Protein AF-X0YUY8-F1 (afdb_monomer_lite)

InterPro domains:
  IPR025255 Protein of unknown function 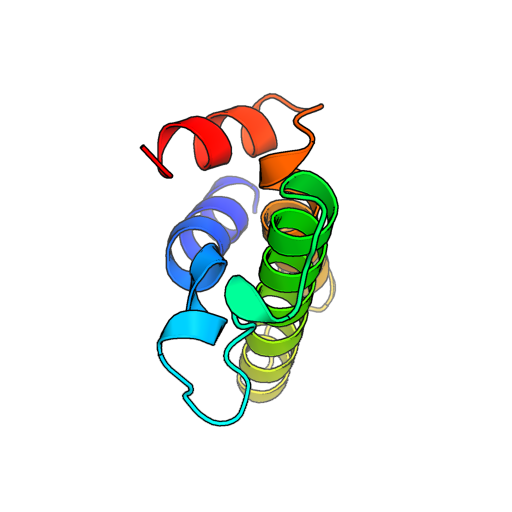DUF4202 [PF13875] (1-73)

Foldseek 3Di:
DLVVLLVLLLVQLQVLVVPVVSNQDPVVDPDPVVSQQSRLQSSLVVSLVVCVVVVHDPVSSVSNSCLSNCLSVDDDPSSVVSVVSVD

Structure (mmCIF, N/CA/C/O backbone):
data_AF-X0YUY8-F1
#
_entry.id   AF-X0YUY8-F1
#
loop_
_atom_site.group_PDB
_atom_site.id
_atom_site.type_symbol
_atom_site.label_atom_id
_atom_site.label_alt_id
_atom_site.label_comp_id
_atom_site.label_asym_id
_atom_site.label_entity_id
_atom_site.label_seq_id
_atom_site.pdbx_PDB_ins_code
_atom_site.Cartn_x
_atom_site.Cartn_y
_atom_site.Cartn_z
_atom_site.occupancy
_atom_site.B_iso_or_equiv
_atom_site.auth_seq_id
_atom_site.auth_comp_id
_atom_site.auth_asym_id
_atom_site.auth_atom_id
_atom_site.pdbx_PDB_model_num
ATOM 1 N N . ASP A 1 1 ? -1.831 11.320 14.914 1.00 55.78 1 ASP A N 1
ATOM 2 C CA . ASP A 1 1 ? -2.189 11.578 13.505 1.00 55.78 1 ASP A CA 1
ATOM 3 C C . ASP A 1 1 ? -1.041 11.384 12.527 1.00 55.78 1 ASP A C 1
ATOM 5 O O . ASP A 1 1 ? -1.003 10.337 11.898 1.00 55.78 1 ASP A O 1
ATOM 9 N N . ALA A 1 2 ? -0.037 12.267 12.435 1.00 57.06 2 ALA A N 1
ATOM 10 C CA . ALA A 1 2 ? 1.031 12.083 11.439 1.00 57.06 2 ALA A CA 1
ATOM 11 C C . ALA A 1 2 ? 2.005 10.911 11.726 1.00 57.06 2 ALA A C 1
ATOM 13 O O . ALA A 1 2 ? 2.452 10.204 10.815 1.00 57.06 2 ALA A O 1
ATOM 14 N N . ASP A 1 3 ? 2.329 10.704 12.999 1.00 80.94 3 ASP A N 1
ATOM 15 C CA . ASP A 1 3 ? 3.305 9.691 13.414 1.00 80.94 3 ASP A CA 1
ATOM 16 C C . ASP A 1 3 ? 2.734 8.274 13.396 1.00 80.94 3 ASP A C 1
ATOM 18 O O . ASP A 1 3 ? 3.464 7.312 13.173 1.00 80.94 3 ASP A O 1
ATOM 22 N N . GLU A 1 4 ? 1.429 8.129 13.616 1.00 87.94 4 GLU A N 1
ATOM 23 C CA . GLU A 1 4 ? 0.768 6.825 13.619 1.00 87.94 4 GLU A CA 1
ATOM 24 C C . GLU A 1 4 ? 0.640 6.273 12.200 1.00 87.94 4 GLU A C 1
ATOM 26 O O . GLU A 1 4 ? 1.089 5.157 11.942 1.00 87.94 4 GLU A O 1
ATOM 31 N N . ALA A 1 5 ? 0.164 7.091 11.256 1.00 90.19 5 ALA A N 1
ATOM 32 C CA . ALA A 1 5 ? 0.115 6.720 9.845 1.00 90.19 5 ALA A CA 1
ATOM 33 C C . ALA A 1 5 ? 1.499 6.321 9.309 1.00 90.19 5 ALA A C 1
ATOM 35 O O . ALA A 1 5 ? 1.633 5.343 8.581 1.00 90.19 5 ALA A O 1
ATOM 36 N N . LEU A 1 6 ? 2.552 7.044 9.711 1.00 86.69 6 LEU A N 1
ATOM 37 C CA . LEU A 1 6 ? 3.918 6.749 9.283 1.00 86.69 6 LEU A CA 1
ATOM 38 C C . LEU A 1 6 ? 4.425 5.413 9.837 1.00 86.69 6 LEU A C 1
ATOM 40 O O . LEU A 1 6 ? 5.048 4.655 9.101 1.00 86.69 6 LEU A O 1
ATOM 44 N N . LYS A 1 7 ? 4.135 5.102 11.106 1.00 90.12 7 LYS A N 1
ATOM 45 C CA . LYS A 1 7 ? 4.490 3.811 11.716 1.00 90.12 7 LYS A CA 1
ATOM 46 C C . LYS A 1 7 ? 3.756 2.656 11.042 1.00 90.12 7 LYS A C 1
ATOM 48 O O . LYS A 1 7 ? 4.382 1.652 10.718 1.00 90.12 7 LYS A O 1
ATOM 53 N N . ILE A 1 8 ? 2.452 2.807 10.802 1.00 92.44 8 ILE A N 1
ATOM 54 C CA . ILE A 1 8 ? 1.652 1.786 10.117 1.00 92.44 8 ILE A CA 1
ATOM 55 C C . ILE A 1 8 ? 2.173 1.587 8.689 1.00 92.44 8 ILE A C 1
ATOM 57 O O . ILE A 1 8 ? 2.399 0.452 8.278 1.00 92.44 8 ILE A O 1
ATOM 61 N N . ALA A 1 9 ? 2.431 2.672 7.956 1.00 91.31 9 ALA A N 1
ATOM 62 C CA . ALA A 1 9 ? 2.985 2.604 6.610 1.00 91.31 9 ALA A CA 1
ATOM 63 C C . ALA A 1 9 ? 4.369 1.939 6.592 1.00 91.31 9 ALA A C 1
ATOM 65 O O . ALA A 1 9 ? 4.605 1.070 5.763 1.00 91.31 9 ALA A O 1
ATOM 66 N N . ALA A 1 10 ? 5.259 2.265 7.533 1.00 89.25 10 ALA A N 1
ATOM 67 C CA . ALA A 1 10 ? 6.578 1.640 7.621 1.00 89.25 10 ALA A CA 1
ATOM 68 C C . ALA A 1 10 ? 6.490 0.123 7.866 1.00 89.25 10 ALA A C 1
ATOM 70 O O . ALA A 1 10 ? 7.247 -0.633 7.269 1.00 89.25 10 ALA A O 1
ATOM 71 N N . LEU A 1 11 ? 5.535 -0.337 8.679 1.00 90.75 11 LEU A N 1
ATOM 72 C CA . LEU A 1 11 ? 5.298 -1.768 8.904 1.00 90.75 11 LEU A CA 1
ATOM 73 C C . LEU A 1 11 ? 4.620 -2.461 7.710 1.00 90.75 11 LEU A C 1
ATOM 75 O O . LEU A 1 11 ? 4.827 -3.652 7.490 1.00 90.75 11 LEU A O 1
ATOM 79 N N . GLY A 1 12 ? 3.775 -1.735 6.975 1.00 91.25 12 GLY A N 1
ATOM 80 C CA . GLY A 1 12 ? 2.904 -2.283 5.936 1.00 91.25 12 GLY A CA 1
ATOM 81 C C . GLY A 1 12 ? 3.395 -2.116 4.499 1.00 91.25 12 GLY A C 1
ATOM 82 O O . GLY A 1 12 ? 2.838 -2.766 3.620 1.00 91.25 12 GLY A O 1
ATOM 83 N N . HIS A 1 13 ? 4.406 -1.283 4.231 1.00 90.62 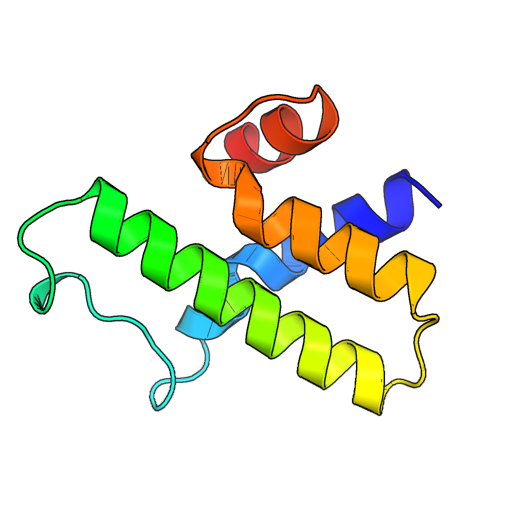13 HIS A N 1
ATOM 84 C CA . HIS A 1 13 ? 4.781 -0.913 2.857 1.00 90.62 13 HIS A CA 1
ATOM 85 C C . HIS A 1 13 ? 5.190 -2.098 1.976 1.00 90.62 13 HIS A C 1
ATOM 87 O O . HIS A 1 13 ? 5.016 -2.042 0.763 1.00 90.62 13 HIS A O 1
ATOM 93 N N . ASP A 1 14 ? 5.632 -3.188 2.600 1.00 91.81 14 ASP A N 1
ATOM 94 C CA . ASP A 1 14 ? 6.120 -4.401 1.950 1.00 91.81 14 ASP A CA 1
ATOM 95 C C . ASP A 1 14 ? 5.221 -5.631 2.204 1.00 91.81 14 ASP A C 1
ATOM 97 O O . ASP A 1 14 ? 5.585 -6.764 1.873 1.00 91.81 14 ASP A O 1
ATOM 101 N N . ILE A 1 15 ? 4.028 -5.442 2.788 1.00 94.75 15 ILE A N 1
ATOM 102 C CA . ILE A 1 15 ? 3.154 -6.536 3.257 1.00 94.75 15 ILE A CA 1
ATOM 103 C C . ILE A 1 15 ? 2.776 -7.533 2.156 1.00 94.75 15 ILE A C 1
ATOM 105 O O . ILE A 1 15 ? 2.576 -8.723 2.415 1.00 94.75 15 ILE A O 1
ATOM 109 N N . GLU A 1 16 ? 2.715 -7.070 0.911 1.00 95.50 16 GLU A N 1
ATOM 110 C CA . GLU A 1 16 ? 2.407 -7.902 -0.245 1.00 95.50 16 GLU A CA 1
ATOM 111 C C . GLU A 1 16 ? 3.405 -9.054 -0.434 1.00 95.50 16 GLU A C 1
ATOM 113 O O . GLU A 1 16 ? 3.021 -10.153 -0.843 1.00 95.50 16 GLU A O 1
ATOM 118 N N . ARG A 1 17 ? 4.667 -8.852 -0.026 1.00 93.44 17 ARG A N 1
ATOM 119 C CA . ARG A 1 17 ? 5.739 -9.851 -0.131 1.00 93.44 17 ARG A CA 1
ATOM 120 C C . ARG A 1 17 ? 5.497 -11.078 0.739 1.00 93.44 17 ARG A C 1
ATOM 122 O O . ARG A 1 17 ? 6.006 -12.150 0.408 1.00 93.44 17 ARG A O 1
ATOM 129 N N . ALA A 1 18 ? 4.734 -10.927 1.822 1.00 94.56 18 ALA A N 1
ATOM 130 C CA . ALA A 1 18 ? 4.380 -12.005 2.740 1.00 94.56 18 ALA A CA 1
ATOM 131 C C . ALA A 1 18 ? 3.196 -12.858 2.243 1.00 94.56 18 ALA A C 1
ATOM 133 O O . ALA A 1 18 ? 2.928 -13.925 2.796 1.00 94.56 18 ALA A O 1
ATOM 134 N N . ILE A 1 19 ? 2.483 -12.420 1.198 1.00 94.81 19 ILE A N 1
ATOM 135 C CA . ILE A 1 19 ? 1.283 -13.086 0.681 1.00 94.81 19 ILE A CA 1
ATOM 136 C C . ILE A 1 19 ? 1.581 -13.611 -0.726 1.00 94.81 19 ILE A C 1
ATOM 138 O O . ILE A 1 19 ? 1.341 -12.930 -1.718 1.00 94.81 19 ILE A O 1
ATOM 142 N N . GLU A 1 20 ? 2.047 -14.859 -0.837 1.00 93.31 20 GLU A N 1
ATOM 143 C CA . GLU A 1 20 ? 2.516 -15.450 -2.110 1.00 93.31 20 GLU A CA 1
ATOM 144 C C . GLU A 1 20 ? 1.512 -15.317 -3.271 1.00 93.31 20 GLU A C 1
ATOM 146 O O . GLU A 1 20 ? 1.902 -15.115 -4.418 1.00 93.31 20 GLU A O 1
ATOM 151 N N . LYS A 1 21 ? 0.204 -15.380 -2.982 1.00 95.31 21 LYS A N 1
ATOM 152 C CA . LYS A 1 21 ? -0.860 -15.228 -3.991 1.00 95.31 21 LYS A CA 1
ATOM 153 C C . LYS A 1 21 ? -1.025 -13.801 -4.516 1.00 95.31 21 LYS A C 1
ATOM 155 O O . LYS A 1 21 ? -1.556 -13.629 -5.606 1.00 95.31 21 LYS A O 1
ATOM 160 N N . ARG A 1 22 ? -0.638 -12.797 -3.729 1.00 94.25 22 ARG A N 1
ATOM 161 C CA . ARG A 1 22 ? -0.714 -11.380 -4.103 1.00 94.25 22 ARG A CA 1
ATOM 162 C C . ARG A 1 22 ? 0.642 -10.825 -4.512 1.00 94.25 22 ARG A C 1
ATOM 164 O O . ARG A 1 22 ? 0.659 -9.785 -5.150 1.00 94.25 22 ARG A O 1
ATOM 171 N N . LYS A 1 23 ? 1.738 -11.521 -4.205 1.00 95.44 23 LYS A N 1
ATOM 172 C CA . LYS A 1 23 ? 3.102 -11.064 -4.449 1.00 95.44 23 LYS A CA 1
ATOM 173 C C . LYS A 1 23 ? 3.351 -10.650 -5.904 1.00 95.44 23 LYS A C 1
ATOM 175 O O . LYS A 1 23 ? 3.294 -11.483 -6.814 1.00 95.44 23 LYS A O 1
ATOM 180 N N . VAL A 1 24 ? 3.722 -9.393 -6.114 1.00 95.06 24 VAL A N 1
ATOM 181 C CA . VAL A 1 24 ? 4.156 -8.843 -7.398 1.00 95.06 24 VAL A CA 1
ATOM 182 C C . VAL A 1 24 ? 5.548 -9.383 -7.717 1.00 95.06 24 VAL A C 1
ATOM 184 O O . VAL A 1 24 ? 6.501 -9.226 -6.953 1.00 95.06 24 VAL A O 1
ATOM 187 N N . LYS A 1 25 ? 5.702 -10.042 -8.869 1.00 94.44 25 LYS A N 1
ATOM 188 C CA . LYS A 1 25 ? 6.968 -10.691 -9.232 1.00 94.44 25 LYS A CA 1
ATOM 189 C C . LYS A 1 25 ? 7.763 -9.804 -10.177 1.00 94.44 25 LYS A C 1
ATOM 191 O O . LYS A 1 25 ? 7.331 -9.512 -11.286 1.00 94.44 25 LYS A O 1
ATOM 196 N N . ARG A 1 26 ? 8.994 -9.461 -9.783 1.00 91.25 26 ARG A N 1
ATOM 197 C CA . ARG A 1 26 ? 9.932 -8.660 -10.593 1.00 91.25 26 ARG A CA 1
ATOM 198 C C . ARG A 1 26 ? 10.107 -9.177 -12.026 1.00 91.25 26 ARG A C 1
ATOM 200 O O . ARG A 1 26 ? 10.283 -8.369 -12.934 1.00 91.25 26 ARG A O 1
ATOM 207 N N . LYS A 1 27 ? 10.060 -10.497 -12.231 1.00 94.12 27 LYS A N 1
ATOM 208 C CA . LYS A 1 27 ? 10.222 -11.142 -13.547 1.00 94.12 27 LYS A CA 1
ATOM 209 C C . LYS A 1 27 ? 9.105 -10.813 -14.548 1.00 94.12 27 LYS A C 1
ATOM 211 O O . LYS A 1 27 ? 9.329 -10.940 -15.745 1.00 94.12 27 LYS A O 1
ATOM 216 N N . ASP A 1 28 ? 7.944 -10.369 -14.067 1.00 94.88 28 ASP A N 1
ATOM 217 C CA . ASP A 1 28 ? 6.784 -10.056 -14.910 1.00 94.88 28 ASP A CA 1
ATOM 218 C C . ASP A 1 28 ? 6.862 -8.627 -15.492 1.00 94.88 28 ASP A C 1
ATOM 220 O O . ASP A 1 28 ? 6.033 -8.229 -16.309 1.00 94.88 28 ASP A O 1
ATOM 224 N N . TYR A 1 29 ? 7.886 -7.851 -15.115 1.00 94.25 29 TYR A N 1
ATOM 225 C CA . TYR A 1 29 ? 8.070 -6.458 -15.520 1.00 94.25 29 TYR A CA 1
ATOM 226 C C . TYR A 1 29 ? 9.401 -6.268 -16.251 1.00 94.25 29 TYR A C 1
ATOM 228 O O . TYR A 1 29 ? 10.452 -6.730 -15.811 1.00 94.25 29 TYR A O 1
ATOM 236 N N . LYS A 1 30 ? 9.382 -5.529 -17.364 1.00 91.31 30 LYS A N 1
ATOM 237 C CA . LYS A 1 30 ? 10.611 -5.118 -18.072 1.00 91.31 30 LYS A CA 1
ATOM 238 C C . LYS A 1 30 ? 11.248 -3.874 -17.451 1.00 91.31 30 LYS A C 1
ATOM 240 O O . LYS A 1 30 ? 12.466 -3.748 -17.429 1.00 91.31 30 LYS A O 1
ATOM 245 N N . ASP A 1 31 ? 10.406 -2.991 -16.934 1.00 93.31 31 ASP A N 1
ATOM 246 C CA . ASP A 1 31 ? 10.761 -1.699 -16.358 1.00 93.31 31 ASP A CA 1
ATOM 247 C C . ASP A 1 31 ? 10.750 -1.797 -14.827 1.00 93.31 31 ASP A C 1
ATOM 249 O O . ASP A 1 31 ? 9.782 -2.285 -14.233 1.00 93.31 31 ASP A O 1
ATOM 253 N N . TYR A 1 32 ? 11.849 -1.369 -14.206 1.00 87.31 32 TYR A N 1
ATOM 254 C CA . TYR A 1 32 ? 12.020 -1.430 -12.761 1.00 87.31 32 TYR A CA 1
ATOM 255 C C . TYR A 1 32 ? 11.060 -0.4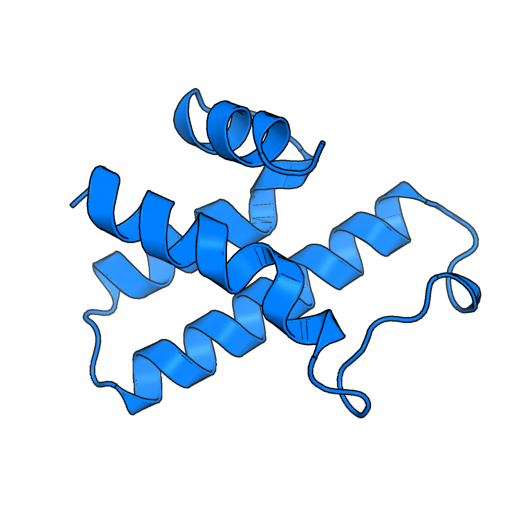92 -12.026 1.00 87.31 32 TYR A C 1
ATOM 257 O O . TYR A 1 32 ? 10.471 -0.892 -11.026 1.00 87.31 32 TYR A O 1
ATOM 265 N N . ASP A 1 33 ? 10.818 0.704 -12.554 1.00 87.44 33 ASP A N 1
ATOM 266 C CA . ASP A 1 33 ? 9.929 1.673 -11.921 1.00 87.44 33 ASP A CA 1
ATOM 267 C C . ASP A 1 33 ? 8.472 1.228 -12.030 1.00 87.44 33 ASP A C 1
ATOM 269 O O . ASP A 1 33 ? 7.689 1.409 -11.098 1.00 87.44 33 ASP A O 1
ATOM 273 N N . LYS A 1 34 ? 8.092 0.551 -13.123 1.00 89.62 34 LYS A N 1
ATOM 274 C CA . LYS A 1 34 ? 6.766 -0.088 -13.212 1.00 89.62 34 LYS A CA 1
ATOM 275 C C . LYS A 1 34 ? 6.596 -1.205 -12.190 1.00 89.62 34 LYS A C 1
ATOM 277 O O . LYS A 1 34 ? 5.519 -1.319 -11.611 1.00 89.62 34 LYS A O 1
ATOM 282 N N . PHE A 1 35 ? 7.641 -2.001 -11.958 1.00 91.81 35 PHE A N 1
ATOM 283 C CA . PHE A 1 35 ? 7.625 -3.027 -10.917 1.00 91.81 35 PHE A CA 1
ATOM 284 C C . PHE A 1 35 ? 7.434 -2.407 -9.528 1.00 91.81 35 PHE A C 1
ATOM 286 O O . PHE A 1 35 ? 6.510 -2.804 -8.823 1.00 91.81 35 PHE A O 1
ATOM 293 N N . LYS A 1 36 ? 8.244 -1.404 -9.168 1.00 88.56 36 LYS A N 1
ATOM 294 C CA . LYS A 1 36 ? 8.145 -0.716 -7.871 1.00 88.56 36 LYS A CA 1
ATOM 295 C C . LYS A 1 36 ? 6.783 -0.053 -7.672 1.00 88.56 36 LYS A C 1
ATOM 297 O O . LYS A 1 36 ? 6.160 -0.216 -6.630 1.00 88.56 36 LYS A O 1
ATOM 302 N N . ASN A 1 37 ? 6.251 0.587 -8.715 1.00 90.56 37 ASN A N 1
ATOM 303 C CA . ASN A 1 37 ? 4.904 1.152 -8.684 1.00 90.56 37 ASN A CA 1
ATOM 304 C C . ASN A 1 37 ? 3.819 0.084 -8.487 1.00 90.56 37 ASN A C 1
ATOM 306 O O . ASN A 1 37 ? 2.863 0.325 -7.755 1.00 90.56 37 ASN A O 1
ATOM 310 N N . ALA A 1 38 ? 3.912 -1.074 -9.141 1.00 93.31 38 ALA A N 1
ATOM 311 C CA . ALA A 1 38 ? 2.926 -2.140 -8.959 1.00 93.31 38 ALA A CA 1
ATOM 312 C C . ALA A 1 38 ? 3.001 -2.751 -7.551 1.00 93.31 38 ALA A C 1
ATOM 314 O O . ALA A 1 38 ? 1.972 -2.974 -6.919 1.00 93.31 38 ALA A O 1
ATOM 315 N N . HIS A 1 39 ? 4.218 -2.963 -7.053 1.00 93.19 39 HIS A N 1
ATOM 316 C CA . HIS A 1 39 ? 4.492 -3.440 -5.703 1.00 93.19 39 HIS A CA 1
ATOM 317 C C . HIS A 1 39 ? 3.907 -2.492 -4.637 1.00 93.19 39 HIS A C 1
ATOM 319 O O . HIS A 1 39 ? 3.068 -2.910 -3.840 1.00 93.19 39 HIS A O 1
ATOM 325 N N . ALA A 1 40 ? 4.244 -1.200 -4.698 1.00 91.31 40 ALA A N 1
ATOM 326 C CA . ALA A 1 40 ? 3.762 -0.199 -3.748 1.00 91.31 40 ALA A CA 1
ATOM 327 C C . ALA A 1 40 ? 2.230 -0.050 -3.766 1.00 91.31 40 ALA A C 1
ATOM 329 O O . ALA A 1 40 ? 1.608 0.105 -2.717 1.00 91.31 40 ALA A O 1
ATOM 330 N N . LEU A 1 41 ? 1.594 -0.128 -4.946 1.00 94.69 41 LEU A N 1
ATOM 331 C CA . LEU A 1 41 ? 0.128 -0.112 -5.041 1.00 94.69 41 LEU A CA 1
ATOM 332 C C . LEU A 1 41 ? -0.494 -1.311 -4.328 1.00 94.69 41 LEU A C 1
ATOM 334 O O . LEU A 1 41 ? -1.408 -1.142 -3.530 1.00 94.69 41 LEU A O 1
ATOM 338 N N . ASN A 1 42 ? 0.010 -2.511 -4.608 1.00 96.31 42 ASN A N 1
ATOM 339 C CA . ASN A 1 42 ? -0.551 -3.737 -4.061 1.00 96.31 42 ASN A CA 1
ATOM 340 C C . ASN A 1 42 ? -0.395 -3.800 -2.534 1.00 96.31 42 ASN A C 1
ATOM 342 O O . ASN A 1 42 ? -1.341 -4.164 -1.838 1.00 96.31 42 ASN A O 1
ATOM 346 N N . SER A 1 43 ? 0.755 -3.376 -1.996 1.00 95.06 43 SER A N 1
ATOM 347 C CA . SER A 1 43 ? 0.935 -3.226 -0.547 1.00 95.06 43 SER A CA 1
ATOM 348 C C . SER A 1 43 ? -0.058 -2.229 0.052 1.00 95.06 43 SER A C 1
ATOM 350 O O . SER A 1 43 ? -0.697 -2.542 1.055 1.00 95.06 43 SER A O 1
ATOM 352 N N . ALA A 1 44 ? -0.252 -1.066 -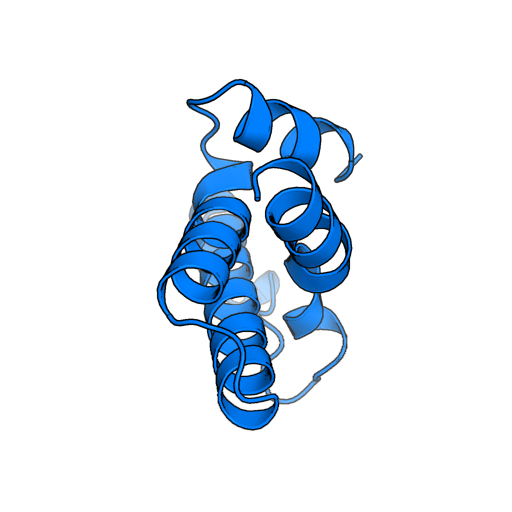0.581 1.00 95.44 44 ALA A N 1
ATOM 353 C CA . ALA A 1 44 ? -1.200 -0.058 -0.106 1.00 95.44 44 ALA A CA 1
ATOM 354 C C . ALA A 1 44 ? -2.647 -0.587 -0.091 1.00 95.44 44 ALA A C 1
ATOM 356 O O . ALA A 1 44 ? -3.375 -0.374 0.879 1.00 95.44 44 ALA A O 1
ATOM 357 N N . GLU A 1 45 ? -3.057 -1.322 -1.129 1.00 96.75 45 GLU A N 1
ATOM 358 C CA . GLU A 1 45 ? -4.376 -1.961 -1.207 1.00 96.75 45 GLU A CA 1
ATOM 359 C C . GLU A 1 45 ? -4.576 -3.011 -0.104 1.00 96.75 45 GLU A C 1
ATOM 361 O O . GLU A 1 45 ? -5.605 -3.004 0.574 1.00 96.75 45 GLU A O 1
ATOM 366 N N . ILE A 1 46 ? -3.580 -3.871 0.139 1.00 97.12 46 ILE A N 1
ATOM 367 C CA . ILE A 1 46 ? -3.623 -4.872 1.218 1.00 97.12 46 ILE A CA 1
ATOM 368 C C . ILE A 1 46 ? -3.732 -4.195 2.587 1.00 97.12 46 ILE A C 1
ATOM 370 O O . ILE A 1 46 ? -4.558 -4.598 3.410 1.00 97.12 46 ILE A O 1
ATOM 374 N N . SER A 1 47 ? -2.923 -3.163 2.840 1.00 95.94 47 SER A N 1
ATOM 375 C CA . SER A 1 47 ? -2.975 -2.403 4.090 1.00 95.94 47 SER A CA 1
ATOM 376 C C . SER A 1 47 ? -4.344 -1.758 4.293 1.00 95.94 47 SER A C 1
ATOM 378 O O . SER A 1 47 ? -4.917 -1.883 5.374 1.00 95.94 47 SER A O 1
ATOM 380 N N . LEU A 1 48 ? -4.921 -1.155 3.250 1.00 95.56 48 LEU A N 1
ATOM 381 C CA . LEU A 1 48 ? -6.251 -0.551 3.309 1.00 95.56 48 LEU A CA 1
ATOM 382 C C . LEU A 1 48 ? -7.345 -1.588 3.612 1.00 95.56 48 LEU A C 1
ATOM 384 O O . LEU A 1 48 ? -8.239 -1.329 4.420 1.00 95.56 48 LEU A O 1
ATOM 388 N N . GLU A 1 49 ? -7.279 -2.777 3.009 1.00 96.69 49 GLU A N 1
ATOM 389 C CA . GLU A 1 49 ? -8.201 -3.880 3.308 1.00 96.69 49 GLU A CA 1
ATOM 390 C C . GLU A 1 49 ? -8.118 -4.328 4.775 1.00 96.69 49 GLU A C 1
ATOM 392 O O . GLU A 1 49 ? -9.150 -4.569 5.406 1.00 96.69 49 GLU A O 1
ATOM 397 N N . ILE A 1 50 ? -6.908 -4.435 5.333 1.00 96.00 50 ILE A N 1
ATOM 398 C CA . ILE A 1 50 ? -6.694 -4.801 6.741 1.00 96.00 50 ILE A CA 1
ATOM 399 C C . ILE A 1 50 ? -7.236 -3.710 7.666 1.00 96.00 50 ILE A C 1
ATOM 401 O O . ILE A 1 50 ? -7.991 -4.008 8.589 1.00 96.00 50 ILE A O 1
ATOM 405 N N . MET A 1 51 ? -6.914 -2.446 7.394 1.00 95.38 51 MET A N 1
ATOM 406 C CA . MET A 1 51 ? -7.352 -1.306 8.203 1.00 95.38 51 MET A CA 1
ATOM 407 C C . MET A 1 51 ? -8.879 -1.178 8.238 1.00 95.38 51 MET A C 1
ATOM 409 O O . MET A 1 51 ? -9.447 -0.965 9.309 1.00 95.38 51 MET A O 1
ATOM 413 N N . LYS A 1 52 ? -9.556 -1.419 7.106 1.00 94.94 52 LYS A N 1
ATOM 414 C CA . LYS A 1 52 ? -11.025 -1.488 7.041 1.00 94.94 52 LYS A CA 1
ATOM 415 C C . LYS A 1 52 ? -11.592 -2.598 7.928 1.00 94.94 52 LYS A C 1
ATOM 417 O O . LYS A 1 52 ? -12.556 -2.363 8.646 1.00 94.94 52 LYS A O 1
ATOM 422 N N . LYS A 1 53 ? -10.986 -3.791 7.927 1.00 96.56 53 LYS A N 1
ATOM 423 C CA . LYS A 1 53 ? -11.408 -4.904 8.805 1.00 96.56 53 LYS A CA 1
ATOM 424 C C . LYS A 1 53 ? -11.190 -4.602 10.288 1.00 96.56 53 LYS A C 1
ATOM 426 O O . LYS A 1 53 ? -11.933 -5.108 11.122 1.00 96.56 53 LYS A O 1
ATOM 431 N N . CYS A 1 54 ? -10.199 -3.776 10.604 1.00 96.12 54 CYS A N 1
ATOM 432 C CA . CYS A 1 54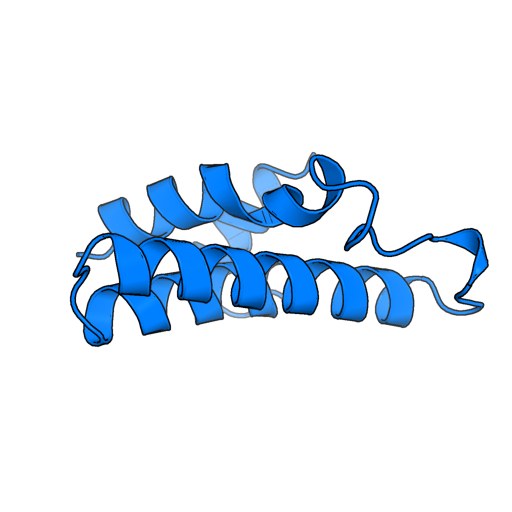 ? -9.918 -3.312 11.959 1.00 96.12 54 CYS A CA 1
ATOM 433 C C . CYS A 1 54 ? -10.759 -2.090 12.379 1.00 96.12 54 CYS A C 1
ATOM 435 O O . CYS A 1 54 ? -10.544 -1.577 13.473 1.00 96.12 54 CYS A O 1
ATOM 437 N N . ASN A 1 55 ? -11.701 -1.622 11.546 1.00 95.75 55 ASN A N 1
ATOM 438 C CA . ASN A 1 55 ? -12.499 -0.408 11.775 1.00 95.75 55 ASN A CA 1
ATOM 439 C C . ASN A 1 55 ? -11.649 0.851 12.032 1.00 95.75 55 ASN A C 1
ATOM 441 O O . ASN A 1 55 ? -12.042 1.729 12.800 1.00 95.75 55 ASN A O 1
ATOM 445 N N . VAL A 1 56 ? -10.477 0.941 11.398 1.00 94.31 56 VAL A N 1
ATOM 446 C CA . VAL A 1 56 ? -9.665 2.163 11.425 1.00 94.31 56 VAL A CA 1
ATOM 447 C C . VAL A 1 56 ? -10.412 3.280 10.690 1.00 94.31 56 VAL A C 1
ATOM 449 O O . VAL A 1 56 ? -11.119 3.019 9.714 1.00 94.31 56 VAL A O 1
ATOM 452 N N . SER A 1 57 ? -10.266 4.525 11.153 1.00 94.94 57 SER A N 1
ATOM 453 C CA . SER A 1 57 ? -10.904 5.677 10.515 1.00 94.94 57 SER A CA 1
ATOM 454 C C . SER A 1 57 ? -10.464 5.823 9.056 1.00 94.94 57 SER A C 1
ATOM 456 O O . SER A 1 57 ? -9.308 5.572 8.709 1.00 94.94 57 SER A O 1
ATOM 458 N N . THR A 1 58 ? -11.390 6.261 8.199 1.00 92.69 58 THR A N 1
ATOM 459 C CA . THR A 1 58 ? -11.114 6.498 6.774 1.00 92.69 58 THR A CA 1
ATOM 460 C C . THR A 1 58 ? -9.958 7.476 6.582 1.00 92.69 58 THR A C 1
ATOM 462 O O . THR A 1 58 ? -9.086 7.220 5.767 1.00 92.69 58 THR A O 1
ATOM 465 N N . GLU A 1 59 ? -9.897 8.538 7.391 1.00 92.94 59 GLU A N 1
ATOM 466 C CA . GLU A 1 59 ? -8.821 9.535 7.341 1.00 92.94 59 GLU A CA 1
ATOM 467 C C . GLU A 1 59 ? -7.437 8.909 7.574 1.00 92.94 59 GLU A C 1
ATOM 469 O O . GLU A 1 59 ? -6.532 9.092 6.764 1.00 92.94 59 GLU A O 1
ATOM 474 N N . LEU A 1 60 ? -7.280 8.096 8.626 1.00 93.00 60 LEU A N 1
ATOM 475 C CA . LEU A 1 60 ? -6.009 7.428 8.915 1.00 93.00 60 LEU A CA 1
ATOM 476 C C . LEU A 1 60 ? -5.668 6.369 7.854 1.00 93.00 60 LEU A C 1
ATOM 478 O O . LEU A 1 60 ? -4.503 6.200 7.494 1.00 93.00 60 LEU A O 1
ATOM 482 N N . ALA A 1 61 ? -6.671 5.652 7.345 1.00 93.94 61 ALA A N 1
ATOM 483 C CA . ALA A 1 61 ? -6.488 4.650 6.301 1.00 93.94 61 ALA A CA 1
ATOM 484 C C . ALA A 1 61 ? -6.047 5.261 4.965 1.00 93.94 61 ALA A C 1
ATOM 486 O O . ALA A 1 61 ? -5.139 4.730 4.321 1.00 93.94 61 ALA A O 1
ATOM 487 N N . ASP A 1 62 ? -6.632 6.395 4.586 1.00 91.81 62 ASP A N 1
ATOM 488 C CA . ASP A 1 62 ? -6.252 7.135 3.388 1.00 91.81 62 ASP A CA 1
ATOM 489 C C . ASP A 1 62 ? -4.838 7.715 3.534 1.00 91.81 62 ASP A C 1
ATOM 491 O O . ASP A 1 62 ? -4.042 7.628 2.596 1.00 91.81 62 ASP A O 1
ATOM 495 N N . ASP A 1 63 ? -4.475 8.224 4.714 1.00 91.69 63 ASP A N 1
ATOM 496 C CA . ASP A 1 63 ? -3.120 8.707 5.012 1.00 91.69 63 ASP A CA 1
ATOM 497 C C . ASP A 1 63 ? -2.065 7.596 4.855 1.00 91.69 63 ASP A C 1
ATOM 499 O O . ASP A 1 63 ? -1.038 7.785 4.194 1.00 91.69 63 ASP A O 1
ATOM 503 N N . VAL A 1 64 ? -2.321 6.409 5.418 1.00 92.44 64 VAL A N 1
ATOM 504 C CA . VAL A 1 64 ? -1.438 5.237 5.275 1.00 92.44 64 VAL A CA 1
ATOM 505 C C . VAL A 1 64 ? -1.340 4.798 3.816 1.00 92.44 64 VAL A C 1
ATOM 507 O O . VAL A 1 64 ? -0.235 4.542 3.331 1.00 92.44 64 VAL A O 1
ATOM 510 N N . PHE A 1 65 ? -2.467 4.745 3.101 1.00 93.31 65 PHE A N 1
ATOM 511 C CA . PHE A 1 65 ? -2.492 4.384 1.686 1.00 93.31 65 PHE A CA 1
ATOM 512 C C . PHE A 1 65 ? -1.606 5.321 0.860 1.00 93.31 65 PHE A C 1
ATOM 514 O O . PHE A 1 65 ? -0.783 4.848 0.079 1.00 93.31 65 PHE A O 1
ATOM 521 N N . HIS A 1 66 ? -1.712 6.639 1.058 1.00 90.06 66 HIS A N 1
ATOM 522 C CA . HIS A 1 66 ? -0.882 7.611 0.344 1.00 90.06 66 HIS A CA 1
ATOM 523 C C . HIS A 1 66 ? 0.606 7.457 0.677 1.00 90.06 66 HIS A C 1
ATOM 525 O O . HIS A 1 66 ? 1.448 7.519 -0.222 1.00 90.06 66 HIS A O 1
ATOM 531 N N . LEU A 1 67 ? 0.946 7.219 1.947 1.00 89.56 67 LEU A N 1
ATOM 532 C CA . LEU A 1 67 ? 2.334 7.011 2.360 1.00 89.56 67 LEU A CA 1
ATOM 533 C C . LEU A 1 67 ? 2.944 5.775 1.688 1.00 89.56 67 LEU A C 1
ATOM 535 O O . LEU A 1 67 ? 4.033 5.877 1.128 1.00 89.56 67 LEU A O 1
ATOM 539 N N . ILE A 1 68 ? 2.235 4.642 1.670 1.00 89.31 68 ILE A N 1
ATOM 540 C CA . ILE A 1 68 ? 2.709 3.424 0.997 1.00 89.31 68 ILE A CA 1
ATOM 541 C C . ILE A 1 68 ? 2.689 3.597 -0.526 1.00 89.31 68 ILE A C 1
ATOM 543 O O . ILE A 1 68 ? 3.617 3.180 -1.203 1.00 89.31 68 ILE A O 1
ATOM 547 N N . ARG A 1 69 ? 1.683 4.244 -1.111 1.00 84.81 69 ARG A N 1
ATOM 548 C CA . ARG A 1 69 ? 1.589 4.369 -2.571 1.00 84.81 69 ARG A CA 1
ATOM 549 C C . ARG A 1 69 ? 2.717 5.209 -3.171 1.00 84.81 69 ARG A C 1
ATOM 551 O O . ARG A 1 69 ? 3.174 4.900 -4.270 1.00 84.81 69 ARG A O 1
ATOM 558 N N . PHE A 1 70 ? 3.128 6.269 -2.476 1.00 78.19 70 PHE A N 1
ATOM 559 C CA . PHE A 1 70 ? 4.006 7.301 -3.030 1.00 78.19 70 PHE A CA 1
ATOM 560 C C . PHE A 1 70 ? 5.414 7.342 -2.415 1.00 78.19 70 PHE A C 1
ATOM 562 O O . PHE A 1 70 ? 6.207 8.187 -2.835 1.00 78.19 70 PHE A O 1
ATOM 569 N N . HIS A 1 71 ? 5.769 6.444 -1.476 1.00 70.44 71 HIS A N 1
ATOM 570 C CA . HIS A 1 71 ? 7.129 6.388 -0.891 1.00 70.44 71 HIS A CA 1
ATOM 571 C C . HIS A 1 71 ? 8.249 6.235 -1.929 1.00 70.44 71 HIS A C 1
ATOM 573 O O . HIS A 1 71 ? 9.341 6.764 -1.730 1.00 70.44 71 HIS A O 1
ATOM 579 N N . GLU A 1 72 ? 7.945 5.624 -3.072 1.00 54.62 72 GLU A N 1
ATOM 580 C CA . GLU A 1 72 ? 8.866 5.423 -4.195 1.00 54.62 72 GLU A CA 1
ATOM 581 C C . GLU A 1 72 ? 9.122 6.682 -5.037 1.00 54.62 72 GLU A C 1
ATOM 583 O O . GLU A 1 72 ? 10.243 6.927 -5.484 1.00 54.62 72 GLU A O 1
ATOM 588 N N . THR A 1 73 ? 8.102 7.518 -5.251 1.00 55.44 73 THR A N 1
ATOM 589 C CA . THR A 1 73 ? 8.214 8.740 -6.068 1.00 55.44 73 THR A CA 1
ATOM 590 C C . THR A 1 73 ? 8.786 9.927 -5.293 1.00 55.44 73 THR A C 1
ATOM 592 O O . THR A 1 73 ? 9.215 10.910 -5.898 1.00 55.44 73 THR A O 1
ATOM 595 N N . GLY A 1 74 ? 8.818 9.854 -3.957 1.00 54.19 74 GLY A N 1
ATOM 596 C CA . GLY A 1 74 ? 9.143 11.007 -3.120 1.00 54.19 74 GLY A CA 1
ATOM 597 C C . GLY A 1 74 ? 8.094 12.122 -3.249 1.00 54.19 74 GLY A C 1
ATOM 598 O O . GLY A 1 74 ? 7.063 11.963 -3.899 1.00 54.19 74 GLY A O 1
ATOM 599 N N . GLY A 1 75 ? 8.344 13.267 -2.607 1.00 50.53 75 GLY A N 1
ATOM 600 C CA . GLY A 1 75 ? 7.540 14.487 -2.808 1.00 50.53 75 GLY A CA 1
ATOM 601 C C . GLY A 1 75 ? 7.078 15.191 -1.532 1.00 50.53 75 GLY A C 1
ATOM 602 O O . GLY A 1 75 ? 6.769 16.377 -1.567 1.00 50.53 75 GLY A O 1
ATOM 603 N N . SER A 1 76 ? 7.113 14.522 -0.378 1.00 56.62 76 SER A N 1
ATOM 604 C CA . SER A 1 76 ? 6.931 15.168 0.928 1.00 56.62 76 SER A CA 1
ATOM 605 C C . SER A 1 76 ? 7.974 14.675 1.930 1.00 56.62 76 SER A C 1
ATOM 607 O O . SER A 1 76 ? 8.525 13.582 1.792 1.00 56.62 76 SER A O 1
ATOM 609 N N . ARG A 1 77 ? 8.250 15.468 2.975 1.00 57.31 77 ARG A N 1
ATOM 610 C CA . ARG A 1 77 ? 9.225 15.106 4.020 1.00 57.31 77 ARG A CA 1
ATOM 611 C C . ARG A 1 77 ? 8.912 13.747 4.666 1.00 57.31 77 ARG A C 1
ATOM 613 O O . ARG A 1 77 ? 9.839 13.023 4.998 1.00 57.31 77 ARG A O 1
ATOM 620 N N . ARG A 1 78 ? 7.631 13.383 4.799 1.00 57.56 78 ARG A N 1
ATOM 621 C CA . ARG A 1 78 ? 7.175 12.108 5.393 1.00 57.56 78 ARG A CA 1
ATOM 622 C C . ARG A 1 78 ? 7.394 10.921 4.451 1.00 57.56 78 ARG A C 1
ATOM 624 O O . ARG A 1 78 ? 7.907 9.893 4.873 1.00 57.56 78 ARG A O 1
ATOM 631 N N . VAL A 1 79 ? 7.104 11.109 3.167 1.00 58.41 79 VAL A N 1
ATOM 632 C CA . VAL A 1 79 ? 7.352 10.129 2.097 1.00 58.41 79 VAL A CA 1
ATOM 633 C C . VAL A 1 79 ? 8.857 9.849 1.953 1.00 58.41 79 VAL A C 1
ATOM 635 O O . VAL A 1 79 ? 9.271 8.702 1.817 1.00 58.41 79 VAL A O 1
ATOM 638 N N . ASN A 1 80 ? 9.694 10.882 2.096 1.00 59.00 80 ASN A N 1
ATOM 639 C CA . ASN A 1 80 ? 11.152 10.746 2.052 1.00 59.00 80 ASN A CA 1
ATOM 640 C C . ASN A 1 80 ? 11.746 10.011 3.270 1.00 59.00 80 ASN A C 1
ATOM 642 O O . ASN A 1 80 ? 12.815 9.421 3.134 1.00 59.00 80 ASN A O 1
ATOM 646 N N . ILE A 1 81 ? 11.085 10.038 4.438 1.00 59.91 81 ILE A N 1
ATOM 647 C CA . ILE A 1 81 ? 11.499 9.248 5.614 1.00 59.91 81 ILE A CA 1
ATOM 648 C C . ILE A 1 81 ? 11.264 7.759 5.349 1.00 59.91 81 ILE A C 1
ATOM 650 O O . ILE A 1 81 ? 12.148 6.955 5.620 1.00 59.91 81 ILE A O 1
ATOM 654 N N . LEU A 1 82 ? 10.115 7.401 4.765 1.00 56.78 82 LEU A N 1
ATOM 655 C CA . LEU A 1 82 ? 9.801 6.010 4.429 1.00 56.78 82 LEU A CA 1
ATOM 656 C C . LEU A 1 82 ? 10.760 5.458 3.363 1.00 56.78 82 LEU A C 1
ATOM 658 O O . LEU A 1 82 ? 11.292 4.369 3.527 1.00 56.78 82 LEU A O 1
ATOM 662 N N . ARG A 1 83 ? 11.095 6.266 2.348 1.00 58.09 83 ARG A N 1
ATOM 663 C CA . ARG A 1 83 ? 12.131 5.941 1.351 1.00 58.09 83 ARG A CA 1
ATOM 664 C C . ARG A 1 83 ? 13.510 5.665 1.968 1.00 58.09 83 ARG A C 1
ATOM 666 O O . ARG A 1 83 ? 14.299 4.929 1.398 1.00 58.09 83 ARG A O 1
ATOM 673 N N . GLY A 1 84 ? 13.833 6.291 3.101 1.00 54.78 84 GLY A N 1
ATOM 674 C CA . GLY A 1 84 ? 15.088 6.045 3.819 1.00 54.78 84 GLY A CA 1
ATOM 675 C C . GLY A 1 84 ? 15.080 4.775 4.677 1.00 54.78 84 GLY A C 1
ATOM 676 O O . GLY A 1 84 ? 16.148 4.338 5.090 1.00 54.78 84 GLY A O 1
ATOM 677 N N . ALA A 1 85 ? 13.903 4.206 4.956 1.00 56.91 85 ALA A N 1
ATOM 678 C CA . ALA A 1 85 ? 13.735 2.976 5.730 1.00 56.91 85 ALA A CA 1
ATOM 679 C C . ALA A 1 85 ? 13.694 1.705 4.857 1.00 56.91 85 ALA A C 1
ATOM 681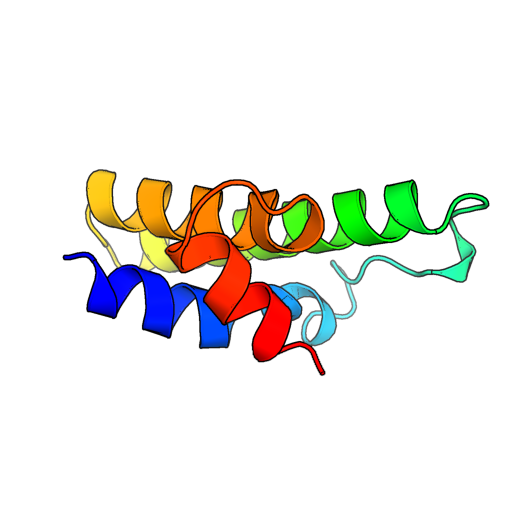 O O . ALA A 1 85 ? 13.828 0.613 5.396 1.00 56.91 85 ALA A O 1
ATOM 682 N N . ASP A 1 86 ? 13.538 1.861 3.540 1.00 56.31 86 ASP A N 1
ATOM 683 C CA . ASP A 1 86 ? 13.549 0.801 2.513 1.00 56.31 86 ASP A CA 1
ATOM 684 C C . ASP A 1 86 ? 14.984 0.394 2.077 1.00 56.31 86 ASP A C 1
ATOM 686 O O . ASP A 1 86 ? 15.185 -0.303 1.084 1.00 56.31 86 ASP A O 1
ATOM 690 N N . GLY A 1 87 ? 16.005 0.897 2.789 1.00 46.41 87 GLY A N 1
ATOM 691 C CA . GLY A 1 87 ? 17.433 0.695 2.501 1.00 46.41 87 GLY A CA 1
ATOM 692 C C . GLY A 1 87 ? 18.019 -0.594 3.061 1.00 46.41 87 GLY A C 1
ATOM 693 O O . GLY A 1 87 ? 17.668 -0.960 4.204 1.00 46.41 87 GLY A O 1
#

Organism: NCBI:txid412755

Sequence (87 aa):
DADEALKIAALGHDIERAIEKRKVKRKDYKDYDKFKNAHALNSAEISLEIMKKCNVSTELADDVFHLIRFHETGGSRRVNILRGADG

Radius of gyration: 12.59 Å; chains: 1; bounding box: 30×31×32 Å

pLDDT: mean 84.64, std 15.27, range [46.41, 97.12]

Secondary structure (DSSP, 8-state):
-HHHHHHHHHHHTTGGGG-TTTPPPGGG-SSHHHHHHHHHHHHHHHHHHHHHHTT--HHHHHHHHHHHHHTTT--SHHHHHHHHH--